Protein AF-A0A2S6QK51-F1 (afdb_monomer)

Sequence (49 aa):
LKVKFLVCEMGLRAAGFSVDMLRDDVPVEQGGLVTFLADADANGNMLFI

Structure (mmCIF, N/CA/C/O backbone):
data_AF-A0A2S6QK51-F1
#
_entry.id  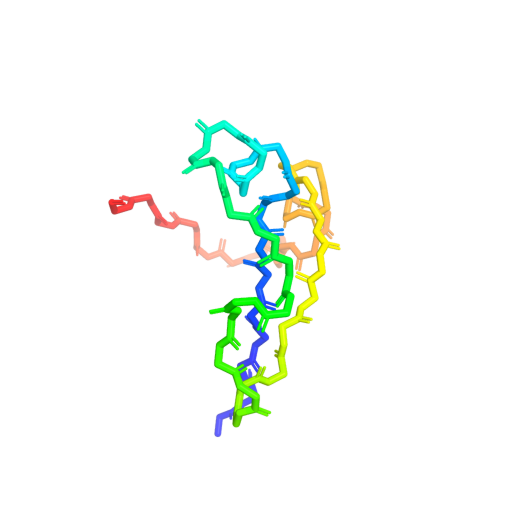 AF-A0A2S6QK51-F1
#
loop_
_atom_site.group_PDB
_atom_site.id
_atom_site.type_symbol
_atom_site.label_atom_id
_atom_site.label_alt_id
_atom_site.label_comp_id
_atom_site.label_asym_id
_atom_site.label_entity_id
_atom_site.label_seq_id
_atom_site.pdbx_PDB_ins_code
_atom_site.Cartn_x
_atom_site.Cartn_y
_atom_site.Cartn_z
_atom_site.occupancy
_atom_site.B_iso_or_equiv
_atom_site.auth_seq_id
_atom_site.auth_comp_id
_atom_site.auth_asym_id
_atom_site.auth_atom_id
_atom_site.pdbx_PDB_model_num
ATOM 1 N N . LEU A 1 1 ? -0.495 -13.033 -11.213 1.00 57.81 1 LEU A N 1
ATOM 2 C CA . LEU A 1 1 ? -0.056 -11.617 -11.175 1.00 57.81 1 LEU A CA 1
ATOM 3 C C . LEU A 1 1 ? 0.558 -11.366 -9.804 1.00 57.81 1 LEU A C 1
ATOM 5 O O . LEU A 1 1 ? -0.047 -11.788 -8.828 1.00 57.81 1 LEU A O 1
ATOM 9 N N . LYS A 1 2 ? 1.751 -10.768 -9.716 1.00 84.19 2 LYS A N 1
ATOM 10 C CA . LYS A 1 2 ? 2.371 -10.401 -8.433 1.00 84.19 2 LYS A CA 1
ATOM 11 C C . LYS A 1 2 ? 1.963 -8.958 -8.129 1.00 84.19 2 LYS A C 1
ATOM 13 O O . LYS A 1 2 ? 2.460 -8.051 -8.784 1.00 84.19 2 LYS A O 1
ATOM 18 N N . VAL A 1 3 ? 1.002 -8.772 -7.224 1.00 91.12 3 VAL A N 1
ATOM 19 C CA . VAL A 1 3 ? 0.466 -7.456 -6.833 1.00 91.12 3 VAL A CA 1
ATOM 20 C C . VAL A 1 3 ? 0.898 -7.169 -5.400 1.00 91.12 3 VAL A C 1
ATOM 22 O O . VAL A 1 3 ? 0.874 -8.072 -4.566 1.00 91.12 3 VAL A O 1
ATOM 25 N N . LYS A 1 4 ? 1.306 -5.929 -5.131 1.00 92.25 4 LYS A N 1
ATOM 26 C CA . LYS A 1 4 ? 1.673 -5.436 -3.803 1.00 92.25 4 LYS A CA 1
ATOM 27 C C . LYS A 1 4 ? 0.658 -4.381 -3.381 1.00 92.25 4 LYS A C 1
ATOM 29 O O . LYS A 1 4 ? 0.348 -3.487 -4.166 1.00 92.25 4 LYS A O 1
ATOM 34 N N . PHE A 1 5 ? 0.149 -4.494 -2.160 1.00 94.19 5 PHE A N 1
ATOM 35 C CA . PHE A 1 5 ? -0.752 -3.509 -1.578 1.00 94.19 5 PHE A CA 1
ATOM 36 C C . PHE A 1 5 ? 0.017 -2.674 -0.560 1.00 94.19 5 PHE A C 1
ATOM 38 O O . PHE A 1 5 ? 0.601 -3.216 0.378 1.00 94.19 5 PHE A O 1
ATOM 45 N N . LEU A 1 6 ? 0.004 -1.358 -0.750 1.00 95.12 6 LEU A N 1
ATOM 46 C CA . LEU A 1 6 ? 0.581 -0.395 0.178 1.00 95.12 6 LEU A CA 1
ATOM 47 C C . LEU A 1 6 ? -0.548 0.449 0.767 1.00 95.12 6 LEU A C 1
ATOM 49 O O . LEU A 1 6 ? -1.403 0.940 0.031 1.00 95.12 6 LEU A O 1
ATOM 53 N N . VAL A 1 7 ? -0.533 0.648 2.080 1.00 95.62 7 VAL A N 1
ATOM 54 C CA . VAL A 1 7 ? -1.467 1.529 2.777 1.00 95.62 7 VAL A CA 1
ATOM 55 C C . VAL A 1 7 ? -0.733 2.735 3.354 1.00 95.62 7 VAL A C 1
ATOM 57 O O . VAL A 1 7 ? 0.347 2.611 3.933 1.00 95.62 7 VAL A O 1
ATOM 60 N N . CYS A 1 8 ? -1.323 3.920 3.184 1.00 96.06 8 CYS A N 1
ATOM 61 C CA . CYS A 1 8 ? -0.768 5.160 3.715 1.00 96.06 8 CYS A CA 1
ATOM 62 C C . CYS A 1 8 ? -0.986 5.237 5.229 1.00 96.06 8 CYS A C 1
ATOM 64 O O . CYS A 1 8 ? -2.128 5.352 5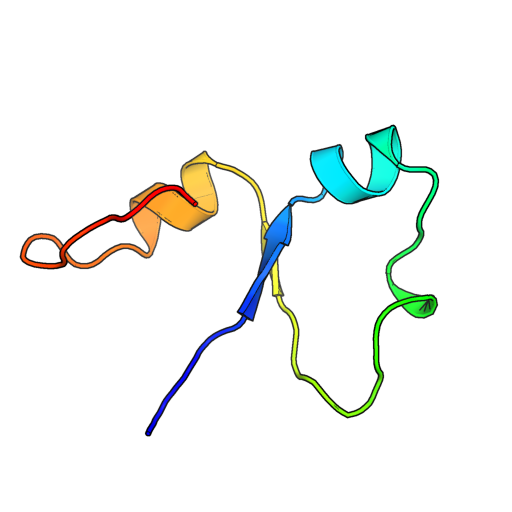.677 1.00 96.06 8 CYS A O 1
ATOM 66 N N . GLU A 1 9 ? 0.094 5.248 6.013 1.00 94.62 9 GLU A N 1
ATOM 67 C CA . GLU A 1 9 ? 0.015 5.332 7.479 1.00 94.62 9 GLU A CA 1
ATOM 68 C C . GLU A 1 9 ? -0.739 6.594 7.937 1.00 94.62 9 GLU A C 1
ATOM 70 O O . GLU A 1 9 ? -1.661 6.532 8.751 1.00 94.62 9 GLU A O 1
ATOM 75 N N . MET A 1 10 ? -0.396 7.751 7.361 1.00 95.19 10 MET A N 1
ATOM 76 C CA . MET A 1 10 ? -1.079 9.014 7.659 1.00 95.19 10 MET A CA 1
ATOM 77 C C . MET A 1 10 ? -2.539 9.004 7.195 1.00 95.19 10 MET A C 1
ATOM 79 O O . MET A 1 10 ? -3.383 9.610 7.848 1.00 95.19 10 MET A O 1
ATOM 83 N N . GLY A 1 11 ? -2.848 8.290 6.108 1.00 94.38 11 GLY A N 1
ATOM 84 C CA . GLY A 1 11 ? -4.215 8.123 5.614 1.00 94.38 11 GLY A CA 1
ATOM 85 C C . GLY A 1 11 ? -5.091 7.341 6.591 1.00 94.38 11 GLY A C 1
ATOM 86 O O . GLY A 1 11 ? -6.197 7.780 6.894 1.00 94.38 11 GLY A O 1
ATOM 87 N N . LEU A 1 12 ? -4.573 6.241 7.151 1.00 95.31 12 LEU A N 1
ATOM 88 C CA . LEU A 1 12 ? -5.272 5.474 8.189 1.00 95.31 12 LEU A CA 1
ATOM 89 C C . LEU A 1 12 ? -5.534 6.328 9.429 1.00 95.31 12 LEU A C 1
ATOM 91 O O . LEU A 1 12 ? -6.672 6.398 9.892 1.00 95.31 12 LEU A O 1
ATOM 95 N N . ARG A 1 13 ? -4.510 7.047 9.913 1.00 94.00 13 ARG A N 1
ATOM 96 C CA . ARG A 1 13 ? -4.649 7.944 11.070 1.00 94.00 13 ARG A CA 1
ATOM 97 C C . ARG A 1 13 ? -5.692 9.035 10.831 1.00 94.00 13 ARG A C 1
ATOM 99 O O . ARG A 1 13 ? -6.529 9.266 11.697 1.00 94.00 13 ARG A O 1
ATOM 106 N N . ALA A 1 14 ? -5.660 9.686 9.668 1.00 97.00 14 ALA A N 1
ATOM 107 C CA . ALA A 1 14 ? -6.610 10.741 9.314 1.00 97.00 14 ALA A CA 1
ATOM 108 C C . ALA A 1 14 ? -8.054 10.224 9.215 1.00 97.00 14 ALA A C 1
ATOM 110 O O . ALA A 1 14 ? -8.990 10.945 9.550 1.00 97.00 14 ALA A O 1
ATOM 111 N N . ALA A 1 15 ? -8.228 8.973 8.788 1.00 96.00 15 ALA A N 1
ATOM 112 C CA . ALA A 1 15 ? -9.523 8.311 8.701 1.00 96.00 15 ALA A CA 1
ATOM 113 C C . ALA A 1 15 ? -9.973 7.641 10.017 1.00 96.00 15 ALA A C 1
ATOM 115 O O . ALA A 1 15 ? -11.083 7.118 10.080 1.00 96.00 15 ALA A O 1
ATOM 116 N N . GLY A 1 16 ? -9.143 7.657 11.068 1.00 96.56 16 GLY A N 1
ATOM 117 C CA . GLY A 1 16 ? -9.451 7.031 12.356 1.00 96.56 16 GLY A CA 1
ATOM 118 C C . GLY A 1 16 ? -9.387 5.499 12.349 1.00 96.56 16 GLY A C 1
ATOM 119 O O . GLY A 1 16 ? -9.964 4.869 13.231 1.00 96.56 16 GLY A O 1
ATOM 120 N N . PHE A 1 17 ? -8.695 4.901 11.377 1.00 96.00 17 PHE A N 1
ATOM 121 C CA . PHE A 1 17 ? -8.504 3.454 1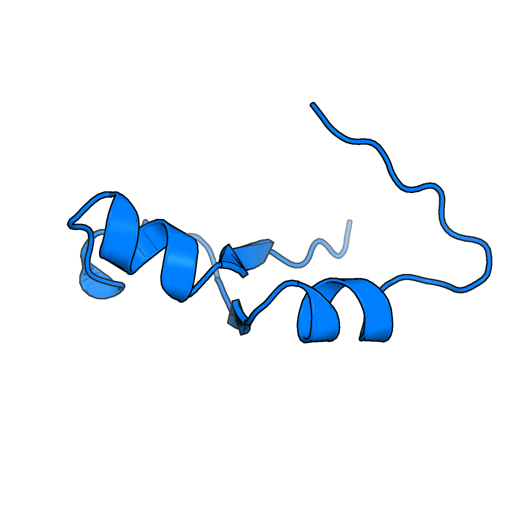1.285 1.00 96.00 17 PHE A CA 1
ATOM 122 C C . PHE A 1 17 ? -7.176 3.021 11.904 1.00 96.00 17 PHE A C 1
ATOM 124 O O . PHE A 1 17 ? -6.151 3.695 11.771 1.00 96.00 17 PHE A O 1
ATOM 131 N N . SER A 1 18 ? -7.186 1.846 12.526 1.00 91.62 18 SER A N 1
ATOM 132 C CA . SER A 1 18 ? -5.980 1.105 12.884 1.00 91.62 18 SER A CA 1
ATOM 133 C C . SER A 1 18 ? -5.757 -0.046 11.903 1.00 91.62 18 SER A C 1
ATOM 135 O O . SER A 1 18 ? -6.642 -0.438 11.143 1.00 91.62 18 SER A O 1
ATOM 137 N N . VAL A 1 19 ? -4.533 -0.564 11.878 1.00 89.00 19 VAL A N 1
ATOM 138 C CA . VAL A 1 19 ? -4.088 -1.561 10.890 1.00 89.00 19 VAL A CA 1
ATOM 139 C C . VAL A 1 19 ? -4.821 -2.892 11.056 1.00 89.00 19 VAL A C 1
ATOM 141 O O . VAL A 1 19 ? -5.093 -3.566 10.072 1.00 89.00 19 VAL A O 1
ATOM 144 N N . ASP A 1 20 ? -5.188 -3.247 12.283 1.00 91.81 20 ASP A N 1
ATOM 145 C CA . ASP A 1 20 ? -5.987 -4.428 12.626 1.00 91.81 20 ASP A CA 1
ATOM 146 C C . ASP A 1 20 ? -7.439 -4.358 12.126 1.00 91.81 20 ASP A C 1
ATOM 148 O O . ASP A 1 20 ? -8.113 -5.382 12.083 1.00 91.81 20 ASP A O 1
ATOM 152 N N . MET A 1 21 ? -7.914 -3.181 11.702 1.00 94.88 21 MET A N 1
ATOM 153 C CA . MET A 1 21 ? -9.216 -3.037 11.040 1.00 94.88 21 MET A CA 1
ATOM 154 C C . MET A 1 21 ? -9.157 -3.351 9.538 1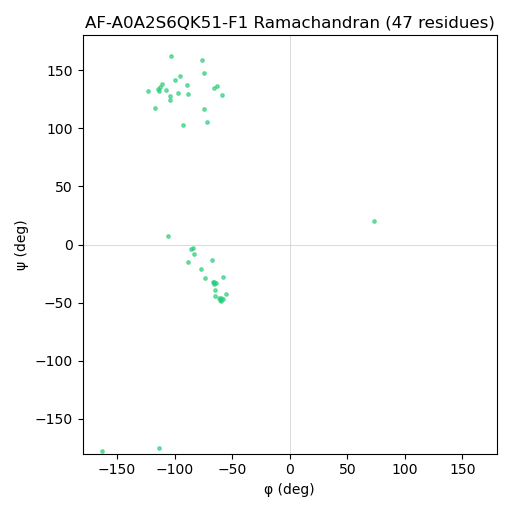.00 94.88 21 ME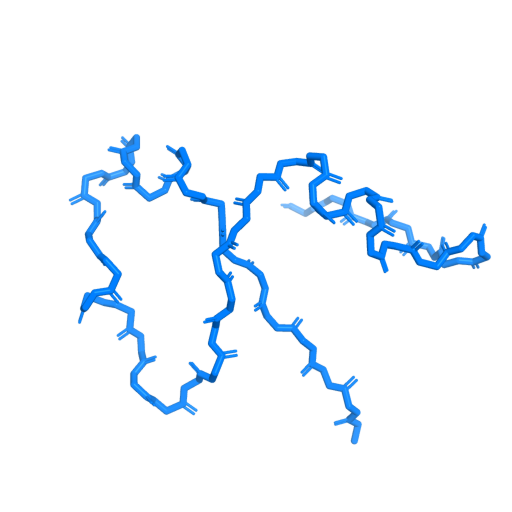T A C 1
ATOM 156 O O . MET A 1 21 ? -10.194 -3.369 8.871 1.00 94.88 21 MET A O 1
ATOM 160 N N . LEU A 1 22 ? -7.959 -3.547 8.977 1.00 94.19 22 LEU A N 1
ATOM 161 C CA . LEU A 1 22 ? -7.793 -3.958 7.588 1.00 94.19 22 LEU A CA 1
ATOM 162 C C . LEU A 1 22 ? -8.116 -5.443 7.430 1.00 94.19 22 LEU A C 1
ATOM 164 O O . LEU A 1 22 ? -8.078 -6.226 8.375 1.00 94.19 22 LEU A O 1
ATOM 168 N N . ARG A 1 23 ? -8.425 -5.828 6.193 1.00 94.88 23 ARG A N 1
ATOM 169 C CA . ARG A 1 23 ? -8.662 -7.222 5.830 1.00 94.88 23 ARG A CA 1
ATOM 170 C C . ARG A 1 23 ? -7.436 -8.084 6.140 1.00 94.88 23 ARG A C 1
ATOM 172 O O . ARG A 1 23 ? -6.338 -7.770 5.690 1.00 94.88 23 ARG A O 1
ATOM 179 N N . ASP A 1 24 ? -7.649 -9.184 6.849 1.00 94.00 24 ASP A N 1
ATOM 180 C CA . ASP A 1 24 ? -6.626 -10.163 7.229 1.00 94.00 24 ASP A CA 1
ATOM 181 C C . ASP A 1 24 ? -6.220 -11.091 6.072 1.00 94.00 24 ASP A C 1
ATOM 183 O O . ASP A 1 24 ? -5.125 -11.652 6.067 1.00 94.00 24 ASP A O 1
ATOM 187 N N . ASP A 1 25 ? -7.076 -11.209 5.058 1.00 94.88 25 ASP A N 1
ATOM 188 C CA . ASP A 1 25 ? -6.836 -12.005 3.855 1.00 94.88 25 ASP A CA 1
ATOM 189 C C . ASP A 1 25 ? -6.013 -11.278 2.775 1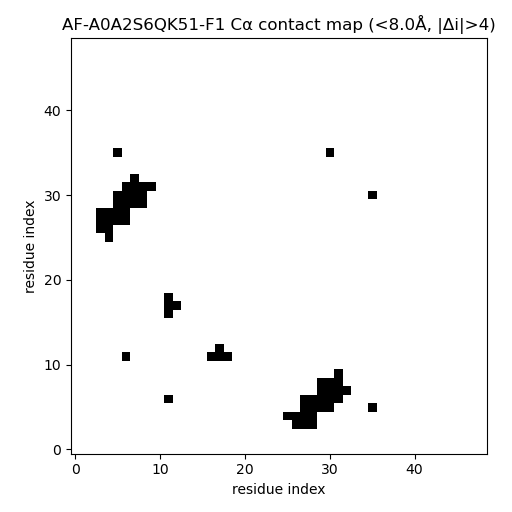.00 94.88 25 ASP A C 1
ATOM 191 O O . ASP A 1 25 ? -5.670 -11.875 1.751 1.00 94.88 25 ASP A O 1
ATOM 195 N N . VAL A 1 26 ? -5.660 -10.004 2.991 1.00 92.31 26 VAL A N 1
ATOM 196 C CA . VAL A 1 26 ? -4.855 -9.203 2.059 1.00 92.31 26 VAL A CA 1
ATOM 197 C C . VAL A 1 26 ? -3.530 -8.803 2.717 1.00 92.31 26 VAL A C 1
ATOM 199 O O . VAL A 1 26 ? -3.534 -8.044 3.686 1.00 92.31 26 VAL A O 1
ATOM 202 N N . PRO A 1 27 ? -2.373 -9.234 2.182 1.00 91.69 27 PRO A N 1
ATOM 203 C CA . PRO A 1 27 ? -1.082 -8.802 2.698 1.00 91.69 27 PRO A CA 1
ATOM 204 C C . PRO A 1 27 ? -0.845 -7.334 2.323 1.00 91.69 27 PRO A C 1
ATOM 206 O O . PRO A 1 27 ? -0.571 -7.008 1.166 1.00 91.69 27 PRO A O 1
ATOM 209 N N . VAL A 1 28 ? -0.974 -6.454 3.314 1.00 93.69 28 VAL A N 1
ATOM 210 C CA . VAL A 1 28 ? -0.777 -5.007 3.183 1.00 93.69 28 VAL A CA 1
ATOM 211 C C . VAL A 1 28 ? 0.517 -4.571 3.863 1.00 93.69 28 VAL A C 1
ATOM 213 O O . VAL A 1 28 ? 0.795 -4.929 5.006 1.00 93.69 28 VAL A O 1
ATOM 216 N N . GLU A 1 29 ? 1.303 -3.758 3.166 1.00 93.81 29 GLU A N 1
ATOM 217 C CA . GLU A 1 29 ? 2.472 -3.084 3.727 1.00 93.81 29 GLU A CA 1
ATOM 218 C C . GLU A 1 29 ? 2.120 -1.640 4.084 1.00 93.81 29 GLU A C 1
ATOM 220 O O . GLU A 1 29 ? 1.401 -0.961 3.352 1.00 93.81 29 GLU A O 1
ATOM 225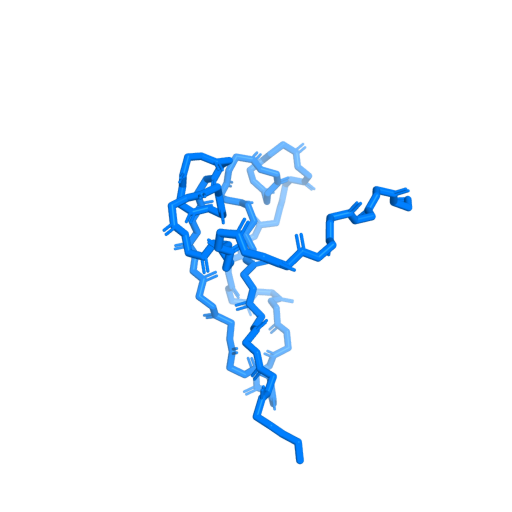 N N . GLN A 1 30 ? 2.639 -1.145 5.204 1.00 93.75 30 GLN A N 1
ATOM 226 C CA . GLN A 1 30 ? 2.465 0.253 5.588 1.00 93.75 30 GLN A CA 1
ATOM 227 C C . GLN A 1 30 ? 3.592 1.106 5.013 1.00 93.75 30 GLN A C 1
ATOM 229 O O . GLN A 1 30 ? 4.763 0.734 5.077 1.00 93.75 30 GLN A O 1
ATOM 234 N N . GLY A 1 31 ? 3.241 2.278 4.494 1.00 94.50 31 GLY A N 1
ATOM 235 C CA . GLY A 1 31 ? 4.214 3.241 3.999 1.00 94.50 31 GLY A CA 1
ATOM 236 C C . GLY A 1 31 ? 3.632 4.637 3.850 1.00 94.50 31 GLY A C 1
ATOM 237 O O . GLY A 1 31 ? 2.478 4.901 4.181 1.00 94.50 31 GLY A O 1
ATOM 238 N N . GLY A 1 32 ? 4.460 5.549 3.354 1.00 94.50 32 GLY A N 1
ATOM 239 C CA . GLY A 1 32 ? 4.043 6.899 2.987 1.00 94.50 32 GLY A CA 1
ATOM 240 C C . GLY A 1 32 ? 4.138 7.137 1.484 1.00 94.50 32 GLY A C 1
ATOM 241 O O . GLY A 1 32 ? 4.512 6.253 0.713 1.00 94.50 32 GLY A O 1
ATOM 242 N N . LEU A 1 33 ? 3.875 8.380 1.076 1.00 93.25 33 LEU A N 1
ATOM 243 C CA . LEU A 1 33 ? 4.037 8.813 -0.314 1.00 93.25 33 LEU A CA 1
ATOM 244 C C . LEU A 1 33 ? 5.453 8.541 -0.843 1.00 93.25 33 LEU A C 1
ATOM 246 O O . LEU A 1 33 ? 5.614 8.052 -1.953 1.00 93.25 33 LEU A O 1
ATOM 250 N N . VAL A 1 34 ? 6.482 8.817 -0.038 1.00 94.19 34 VAL A N 1
A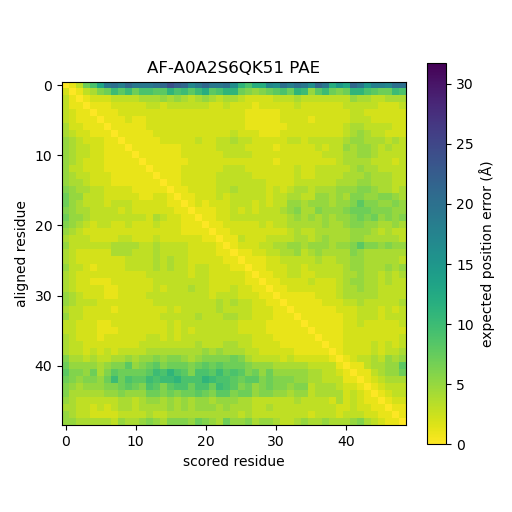TOM 251 C CA . VAL A 1 34 ? 7.880 8.583 -0.434 1.00 94.19 34 VAL A CA 1
ATOM 252 C C . VAL A 1 34 ? 8.157 7.093 -0.638 1.00 94.19 34 VAL A C 1
ATOM 254 O O . VAL A 1 34 ? 8.838 6.737 -1.592 1.00 94.19 34 VAL A O 1
ATOM 257 N N . THR A 1 35 ? 7.594 6.218 0.202 1.00 94.62 35 THR A N 1
ATOM 258 C CA . THR A 1 35 ? 7.701 4.760 0.036 1.00 94.62 35 THR A CA 1
ATOM 259 C C . THR A 1 35 ? 7.083 4.315 -1.285 1.00 94.62 35 THR A C 1
ATOM 261 O O . THR A 1 35 ? 7.707 3.561 -2.018 1.00 94.62 35 THR A O 1
ATOM 264 N N . PHE A 1 36 ? 5.891 4.823 -1.612 1.00 93.19 36 PHE A N 1
ATOM 265 C CA . PHE A 1 36 ? 5.229 4.538 -2.885 1.00 93.19 36 PHE A CA 1
ATOM 266 C C . PHE A 1 36 ? 6.072 4.989 -4.084 1.00 93.19 36 PHE A C 1
ATOM 268 O O . PHE A 1 36 ? 6.300 4.209 -5.001 1.00 93.19 36 PHE A O 1
ATOM 275 N N . LEU A 1 37 ? 6.577 6.227 -4.056 1.00 92.62 37 LEU A N 1
ATOM 276 C CA . LEU A 1 37 ? 7.390 6.775 -5.145 1.00 92.62 37 LEU A CA 1
ATOM 277 C C . LEU A 1 37 ? 8.732 6.049 -5.305 1.00 92.62 37 LEU A C 1
ATOM 279 O O . LEU A 1 37 ? 9.214 5.921 -6.424 1.00 92.62 37 LEU A O 1
ATOM 283 N N . ALA A 1 38 ? 9.332 5.578 -4.210 1.00 92.75 38 ALA A N 1
ATOM 284 C CA . ALA A 1 38 ? 10.577 4.815 -4.249 1.00 92.75 38 ALA A CA 1
ATOM 285 C C . ALA A 1 38 ? 10.390 3.381 -4.777 1.00 92.75 38 ALA A C 1
ATOM 287 O O . ALA A 1 38 ? 11.325 2.818 -5.338 1.00 92.75 38 ALA A O 1
ATOM 288 N N . ASP A 1 39 ? 9.206 2.794 -4.580 1.00 90.62 39 ASP A N 1
ATOM 289 C CA . ASP A 1 39 ? 8.864 1.434 -5.024 1.00 90.62 39 ASP A CA 1
ATOM 290 C C . ASP A 1 39 ? 8.296 1.412 -6.457 1.00 90.62 39 ASP A C 1
ATOM 292 O O . ASP A 1 39 ? 8.217 0.354 -7.082 1.00 90.62 39 ASP A O 1
ATOM 296 N N . ALA A 1 40 ? 7.898 2.574 -6.989 1.00 89.75 40 ALA A N 1
ATOM 297 C CA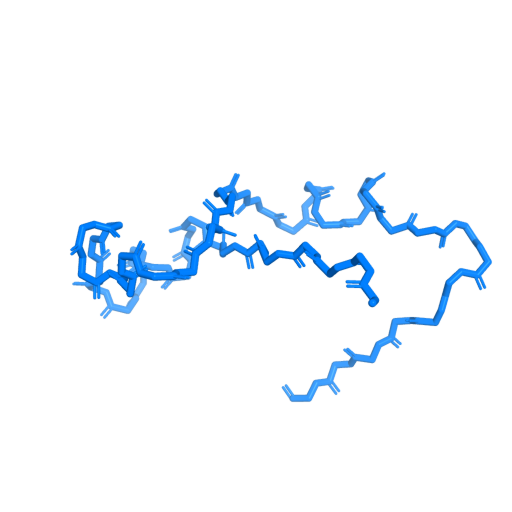 . ALA A 1 40 ? 7.404 2.715 -8.351 1.00 89.75 40 ALA A CA 1
ATOM 298 C C . ALA A 1 40 ? 8.506 2.413 -9.384 1.00 89.75 40 ALA A C 1
ATOM 300 O O . ALA A 1 40 ? 9.633 2.900 -9.284 1.00 89.75 40 ALA A O 1
ATOM 301 N N . ASP A 1 41 ? 8.165 1.624 -10.408 1.00 87.44 41 ASP A N 1
ATOM 302 C CA . ASP A 1 41 ? 9.070 1.338 -11.525 1.00 87.44 41 ASP A CA 1
ATOM 303 C C . ASP A 1 41 ? 9.383 2.633 -12.294 1.00 87.44 41 ASP A C 1
ATOM 305 O O . ASP A 1 41 ? 8.481 3.414 -12.602 1.00 87.44 41 ASP A O 1
ATOM 309 N N . ALA A 1 42 ? 10.653 2.839 -12.648 1.00 88.81 42 ALA A N 1
ATOM 310 C CA . ALA A 1 42 ? 11.109 3.990 -13.425 1.00 88.81 42 ALA A CA 1
ATOM 311 C C . ALA A 1 42 ? 10.412 4.117 -14.794 1.00 88.81 42 ALA A C 1
ATOM 313 O O . ALA A 1 42 ? 10.276 5.224 -15.310 1.00 88.81 42 ALA A O 1
ATOM 314 N N . ASN A 1 43 ? 9.970 2.997 -15.372 1.00 89.12 43 ASN A N 1
ATOM 315 C CA . ASN A 1 43 ? 9.193 2.948 -16.614 1.00 89.12 43 ASN A CA 1
ATOM 316 C C . ASN A 1 43 ? 7.710 2.620 -16.367 1.00 89.12 43 ASN A C 1
ATOM 318 O O . ASN A 1 43 ? 6.960 2.366 -17.311 1.00 89.12 43 ASN A O 1
ATOM 322 N N . GLY A 1 44 ? 7.291 2.568 -15.102 1.00 86.50 44 GLY A N 1
ATOM 323 C CA . GLY A 1 44 ? 5.917 2.302 -14.710 1.00 86.50 44 GLY A CA 1
ATOM 324 C C . GLY A 1 44 ? 5.016 3.510 -14.946 1.00 86.50 44 GLY A C 1
ATOM 325 O O . GLY A 1 44 ? 5.421 4.661 -14.801 1.00 86.50 44 GLY A O 1
ATOM 326 N N . ASN A 1 45 ? 3.752 3.243 -15.266 1.00 90.12 45 ASN A N 1
ATOM 327 C CA . ASN A 1 45 ? 2.736 4.286 -15.322 1.00 90.12 45 ASN A CA 1
ATOM 328 C C . ASN A 1 45 ? 2.106 4.462 -13.940 1.00 90.12 45 ASN A C 1
ATOM 330 O O . ASN A 1 45 ? 1.632 3.496 -13.342 1.00 90.12 45 ASN A O 1
ATOM 334 N N . MET A 1 46 ? 2.050 5.705 -13.466 1.00 91.81 46 MET A N 1
ATOM 335 C CA . MET A 1 46 ? 1.291 6.070 -12.273 1.00 91.81 46 MET A CA 1
ATOM 336 C C . MET A 1 46 ? -0.068 6.628 -12.680 1.00 91.81 46 MET A C 1
ATOM 338 O O . MET A 1 46 ? -0.162 7.518 -13.523 1.00 91.81 46 MET A O 1
ATOM 342 N N . LEU A 1 47 ? -1.119 6.111 -12.052 1.00 92.38 47 LEU A N 1
ATOM 343 C CA . LEU A 1 47 ? -2.483 6.592 -12.201 1.00 92.38 47 LEU A CA 1
ATOM 344 C C . LEU A 1 47 ? -3.014 6.964 -10.819 1.00 92.38 47 LEU A C 1
ATOM 346 O O . LEU A 1 47 ? -2.886 6.184 -9.877 1.00 92.38 47 LEU A O 1
ATOM 350 N N . PHE A 1 48 ? -3.611 8.146 -10.715 1.00 92.12 48 PHE A N 1
ATOM 351 C CA . PHE A 1 48 ? -4.359 8.574 -9.539 1.00 92.12 48 PHE A CA 1
ATOM 352 C C . PHE A 1 48 ? -5.852 8.478 -9.859 1.00 92.12 48 PHE A C 1
ATOM 354 O O . PHE A 1 48 ? -6.279 8.981 -10.901 1.00 92.12 48 PHE A O 1
ATOM 361 N N . ILE A 1 49 ? -6.607 7.796 -8.996 1.00 91.25 49 ILE A N 1
ATOM 362 C CA . ILE A 1 49 ? -8.050 7.546 -9.126 1.00 91.25 49 ILE A CA 1
ATOM 363 C C . ILE A 1 49 ? -8.747 8.132 -7.906 1.00 91.25 49 ILE A C 1
ATOM 365 O O . ILE A 1 49 ? -8.241 7.882 -6.788 1.00 91.25 49 ILE A O 1
#

pLDDT: mean 92.15, std 5.62, range [57.81, 97.0]

Mean predicted aligned error: 3.38 Å

Secondary structure (DSSP, 8-state):
----EEEEHHHHHHHT--GGGS-TTS-EEEE-HHHHHHHS-TTPPP---

Nearest PDB structures (foldseek):
  2qs7-assembly2_D  TM=8.703E-01  e=1.479E-01  Saccharolobus solfataricus P2
  2pd2-assembly1_A  TM=7.347E-01  e=1.190E+00  Sulfurisphaera tokodaii str. 7
  1l1s-assembly1_A  TM=7.284E-01  e=1.374E+00  Methanothermobacter thermautotrophicus
  8uja-assembly1_A  TM=7.269E-01  e=1.831E+00  Sulfurisphaera tokodaii str. 7

Solvent-accessible surface area (backbone atoms only — not comparable to full-atom values): 3413 Å² total; per-residue (Å²): 135,97,82,85,46,78,42,48,53,68,55,33,57,75,72,72,48,58,78,87,77,48,67,87,92,52,82,67,44,79,38,48,71,67,51,52,63,71,70,49,56,96,88,53,87,86,82,88,131

Radius of gyration: 12.13 Å; Cα contacts (8 Å, |Δi|>4): 31; chains: 1; bounding box: 21×23×30 Å

Foldseek 3Di:
DDDAAEDEPVVCVVVVHDPVPDDPPHDYHYDHPVVVVVPADPPHDDDDD